Protein AF-A0A950VJQ9-F1 (afdb_monomer_lite)

Structure (mmCIF, N/CA/C/O backbone):
data_AF-A0A950VJQ9-F1
#
_entry.id   AF-A0A950VJQ9-F1
#
loop_
_atom_site.group_PDB
_atom_site.id
_atom_site.type_symbol
_atom_site.label_atom_id
_atom_site.label_alt_id
_atom_site.label_comp_id
_atom_site.label_asym_id
_atom_site.label_entity_id
_atom_site.label_seq_id
_atom_site.pdbx_PDB_ins_code
_atom_site.Cartn_x
_atom_site.Cartn_y
_atom_site.Cartn_z
_atom_site.occupancy
_atom_site.B_iso_or_equiv
_atom_site.auth_seq_id
_atom_site.auth_comp_id
_atom_site.auth_asym_id
_atom_site.auth_atom_id
_atom_site.pdbx_PDB_model_num
ATOM 1 N N . THR A 1 1 ? 15.357 -0.725 -14.512 1.00 82.94 1 THR A N 1
ATOM 2 C CA . THR A 1 1 ? 14.663 -1.995 -14.842 1.00 82.94 1 THR A CA 1
ATOM 3 C C . THR A 1 1 ? 13.269 -1.878 -14.265 1.00 82.94 1 THR A C 1
ATOM 5 O O . THR A 1 1 ? 13.164 -1.243 -13.224 1.00 82.94 1 THR A O 1
ATOM 8 N N . PRO A 1 2 ? 12.226 -2.489 -14.855 1.00 86.56 2 PRO A N 1
ATOM 9 C CA . PRO A 1 2 ? 10.836 -2.251 -14.433 1.00 86.56 2 PRO A CA 1
ATOM 10 C C . PRO A 1 2 ? 10.594 -2.469 -12.932 1.00 86.56 2 PRO A C 1
ATOM 12 O O . PRO A 1 2 ? 9.907 -1.694 -12.278 1.00 86.56 2 PRO A O 1
ATOM 15 N N . TRP A 1 3 ? 11.255 -3.479 -12.363 1.00 91.19 3 TRP A N 1
ATOM 16 C CA . TRP A 1 3 ? 11.294 -3.729 -10.924 1.00 91.19 3 TRP A CA 1
ATOM 17 C C . TRP A 1 3 ? 11.876 -2.561 -10.107 1.00 91.19 3 TRP A C 1
ATOM 19 O O . TRP A 1 3 ? 11.276 -2.129 -9.126 1.00 91.19 3 TRP A O 1
ATOM 29 N N . ALA A 1 4 ? 13.039 -2.035 -10.510 1.00 93.00 4 ALA A N 1
ATOM 30 C CA . ALA A 1 4 ? 13.704 -0.942 -9.802 1.00 93.00 4 ALA A CA 1
ATOM 31 C C . ALA A 1 4 ? 12.878 0.347 -9.865 1.00 93.00 4 ALA A C 1
ATOM 33 O O . ALA A 1 4 ? 12.817 1.077 -8.880 1.00 93.00 4 ALA A O 1
ATOM 34 N N . ASP A 1 5 ? 12.210 0.588 -10.995 1.00 94.06 5 ASP A N 1
ATOM 35 C CA . ASP 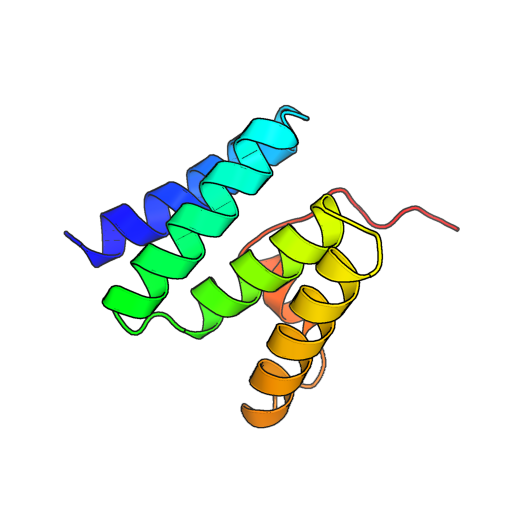A 1 5 ? 11.365 1.763 -11.201 1.00 94.06 5 ASP A CA 1
ATOM 36 C C . ASP A 1 5 ? 10.118 1.695 -10.292 1.00 94.06 5 ASP A C 1
ATOM 38 O O . ASP A 1 5 ? 9.768 2.673 -9.633 1.00 94.06 5 ASP A O 1
ATOM 42 N N . ALA A 1 6 ? 9.508 0.511 -10.150 1.00 95.94 6 ALA A N 1
ATOM 43 C CA . ALA A 1 6 ? 8.386 0.288 -9.235 1.00 95.94 6 ALA A CA 1
ATOM 44 C C . ALA A 1 6 ? 8.780 0.470 -7.755 1.00 95.94 6 ALA A C 1
ATOM 46 O O . ALA A 1 6 ? 8.063 1.107 -6.980 1.00 95.94 6 ALA A O 1
ATOM 47 N N . VAL A 1 7 ? 9.945 -0.047 -7.353 1.00 94.50 7 VAL A N 1
ATOM 48 C CA . VAL A 1 7 ? 10.471 0.148 -5.991 1.00 94.50 7 VAL A CA 1
ATOM 49 C C . VAL A 1 7 ? 10.854 1.614 -5.746 1.00 94.50 7 VAL A C 1
ATOM 51 O O . VAL A 1 7 ? 10.653 2.112 -4.638 1.00 94.50 7 VAL A O 1
ATOM 54 N N . ALA A 1 8 ? 11.348 2.334 -6.759 1.00 96.69 8 ALA A N 1
ATOM 55 C CA . ALA A 1 8 ? 11.660 3.758 -6.646 1.00 96.69 8 ALA A CA 1
ATOM 56 C C . ALA A 1 8 ? 10.416 4.586 -6.291 1.00 96.69 8 ALA A C 1
ATOM 58 O O . ALA A 1 8 ? 10.484 5.390 -5.363 1.00 96.69 8 ALA A O 1
ATOM 59 N N . LEU A 1 9 ? 9.262 4.317 -6.916 1.00 97.44 9 LEU A N 1
ATOM 60 C CA . LEU A 1 9 ? 7.989 4.964 -6.558 1.00 97.44 9 LEU A CA 1
ATOM 61 C C . LEU A 1 9 ? 7.623 4.743 -5.081 1.00 97.44 9 LEU A C 1
ATOM 63 O O . LEU A 1 9 ? 7.171 5.665 -4.399 1.00 97.44 9 LEU A O 1
ATOM 67 N N . LEU A 1 10 ? 7.863 3.536 -4.555 1.00 96.06 10 LEU A N 1
ATOM 68 C CA . LEU A 1 10 ? 7.621 3.220 -3.146 1.00 96.06 10 LEU A CA 1
ATOM 69 C C . LEU A 1 10 ? 8.554 4.007 -2.210 1.00 96.06 10 LEU A C 1
ATOM 71 O O . LEU A 1 10 ? 8.130 4.508 -1.166 1.00 96.06 10 LEU A O 1
ATOM 75 N N . VAL A 1 11 ? 9.827 4.155 -2.587 1.00 96.19 11 VAL A N 1
ATOM 76 C CA . VAL A 1 11 ? 10.797 4.976 -1.846 1.00 96.19 11 VAL A CA 1
ATOM 77 C C . VAL A 1 11 ? 10.407 6.454 -1.895 1.00 96.19 11 VAL A C 1
ATOM 79 O O . VAL A 1 11 ? 10.420 7.127 -0.863 1.00 96.19 11 VAL A O 1
ATOM 82 N N . GLU A 1 12 ? 10.000 6.965 -3.055 1.00 97.31 12 GLU A N 1
ATOM 83 C CA . GLU A 1 12 ? 9.525 8.341 -3.212 1.00 97.31 12 GLU A CA 1
ATOM 84 C C . GLU A 1 12 ? 8.277 8.616 -2.369 1.00 97.31 12 GLU A C 1
ATOM 86 O O . GLU A 1 12 ? 8.187 9.668 -1.728 1.00 97.31 12 GLU A O 1
ATOM 91 N N . ALA A 1 13 ? 7.345 7.661 -2.291 1.00 96.81 13 ALA A N 1
ATOM 92 C CA . ALA A 1 13 ? 6.192 7.746 -1.402 1.00 96.81 13 ALA A CA 1
ATOM 93 C C . ALA A 1 13 ? 6.614 7.902 0.068 1.00 96.81 13 ALA A C 1
ATOM 95 O O . ALA A 1 13 ? 6.086 8.762 0.779 1.00 96.81 13 ALA A O 1
ATOM 96 N N . ASN A 1 14 ? 7.608 7.129 0.518 1.00 94.62 14 ASN A N 1
ATOM 97 C CA . ASN A 1 14 ? 8.161 7.238 1.871 1.00 94.62 14 ASN A CA 1
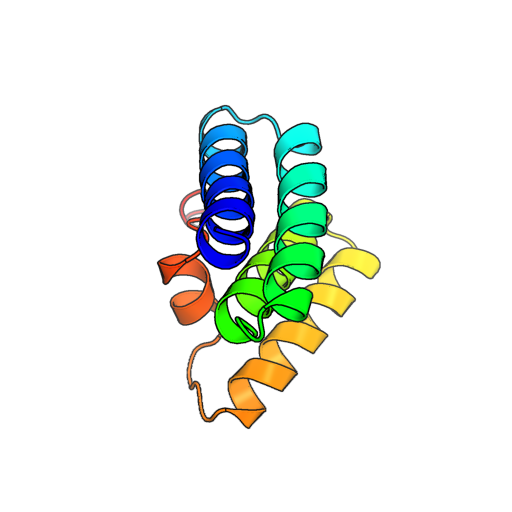ATOM 98 C C . ASN A 1 14 ? 8.835 8.600 2.117 1.00 94.62 14 ASN A C 1
ATOM 100 O O . ASN A 1 14 ? 8.682 9.190 3.188 1.00 94.62 14 ASN A O 1
ATOM 104 N N . VAL A 1 15 ? 9.529 9.152 1.119 1.00 95.38 15 VAL A N 1
ATOM 105 C CA . VAL A 1 15 ? 10.096 10.509 1.200 1.00 95.38 15 VAL A CA 1
ATOM 106 C C . VAL A 1 15 ? 8.990 11.565 1.287 1.00 95.38 15 VAL A C 1
ATOM 108 O O . VAL A 1 15 ? 9.091 12.499 2.087 1.00 95.38 15 VAL A O 1
ATOM 111 N N . ALA A 1 16 ? 7.915 11.428 0.509 1.00 95.44 16 ALA A N 1
ATOM 112 C CA . ALA A 1 16 ? 6.765 12.327 0.571 1.00 95.44 16 ALA A CA 1
ATOM 113 C C . ALA A 1 16 ? 6.077 12.277 1.947 1.00 95.44 16 ALA A C 1
ATOM 115 O O . ALA A 1 16 ? 5.769 13.332 2.509 1.00 95.44 16 ALA A O 1
ATOM 116 N N . LEU A 1 17 ? 5.923 11.080 2.526 1.00 92.56 17 LEU A N 1
ATOM 117 C CA . LEU A 1 17 ? 5.446 10.876 3.898 1.00 92.56 17 LEU A CA 1
ATOM 118 C C . LEU A 1 17 ? 6.326 11.600 4.922 1.00 92.56 17 LEU A C 1
ATOM 120 O O . LEU A 1 17 ? 5.815 12.370 5.736 1.00 92.56 17 LEU A O 1
ATOM 124 N N . ALA A 1 18 ? 7.648 11.420 4.849 1.00 92.12 18 ALA A N 1
ATOM 125 C CA . ALA A 1 18 ? 8.596 12.080 5.749 1.00 92.12 18 ALA A CA 1
ATOM 126 C C . ALA A 1 18 ? 8.527 13.616 5.651 1.00 92.12 18 ALA A C 1
ATOM 128 O O . ALA A 1 18 ? 8.694 14.323 6.645 1.00 92.12 18 ALA A O 1
ATOM 129 N N . ARG A 1 19 ? 8.216 14.141 4.461 1.00 93.75 19 ARG A N 1
ATOM 130 C CA . ARG A 1 19 ? 8.011 15.574 4.199 1.00 93.75 19 ARG A CA 1
ATOM 131 C C . ARG A 1 19 ? 6.602 16.074 4.540 1.00 93.75 19 ARG A C 1
ATOM 133 O O . ARG A 1 19 ? 6.298 17.229 4.255 1.00 93.75 19 ARG A O 1
ATOM 140 N N . ARG A 1 20 ? 5.741 15.233 5.127 1.00 92.81 20 ARG A N 1
ATOM 141 C CA . ARG A 1 20 ? 4.321 15.524 5.416 1.00 92.81 20 ARG A CA 1
ATOM 142 C C . ARG A 1 20 ? 3.510 15.935 4.180 1.00 92.81 20 ARG A C 1
ATOM 144 O O . ARG A 1 20 ? 2.472 16.583 4.294 1.00 92.81 20 ARG A O 1
ATOM 151 N N . ASN A 1 21 ? 3.957 15.536 2.992 1.00 95.56 21 ASN A N 1
ATOM 152 C CA . ASN A 1 21 ? 3.232 15.742 1.747 1.00 95.56 21 ASN A CA 1
ATOM 153 C C . ASN A 1 21 ? 2.242 14.587 1.538 1.00 95.56 21 ASN A C 1
ATOM 155 O O . ASN A 1 21 ? 2.498 13.675 0.752 1.00 95.56 21 ASN A O 1
ATOM 159 N N . HIS A 1 22 ? 1.125 14.602 2.272 1.00 93.62 22 HIS A N 1
ATOM 160 C CA . HIS A 1 22 ? 0.160 13.497 2.255 1.00 93.62 22 HIS A CA 1
ATOM 161 C C . HIS A 1 22 ? -0.471 13.271 0.875 1.00 93.62 22 HIS A C 1
ATOM 163 O O . HIS A 1 22 ? -0.586 12.126 0.452 1.00 93.62 22 HIS A O 1
ATOM 169 N N . SER A 1 23 ? -0.818 14.331 0.139 1.00 95.88 23 SER A N 1
ATOM 170 C CA . SER A 1 23 ? -1.394 14.196 -1.207 1.00 95.88 23 SER A CA 1
ATOM 171 C C . SER A 1 23 ? -0.395 13.593 -2.198 1.00 95.88 23 SER A C 1
ATOM 173 O O . SER A 1 23 ? -0.748 12.699 -2.967 1.00 95.88 23 SER A O 1
ATOM 175 N N . GLY A 1 24 ? 0.871 14.027 -2.144 1.00 97.62 24 GLY A N 1
ATOM 176 C CA . GLY A 1 24 ? 1.951 13.437 -2.933 1.00 97.62 24 GLY A CA 1
ATOM 177 C C . GLY A 1 24 ? 2.207 11.977 -2.569 1.00 97.62 24 GLY A C 1
ATOM 178 O O . GLY A 1 24 ? 2.322 11.142 -3.461 1.00 97.62 24 GLY A O 1
ATOM 179 N N . ALA A 1 25 ? 2.227 11.656 -1.274 1.00 97.06 25 ALA A N 1
ATOM 180 C CA . ALA A 1 25 ? 2.392 10.290 -0.793 1.00 97.06 25 ALA A CA 1
ATOM 181 C C . ALA A 1 25 ? 1.255 9.376 -1.267 1.00 97.06 25 ALA A C 1
ATOM 183 O O . ALA A 1 25 ? 1.526 8.306 -1.795 1.00 97.06 25 ALA A O 1
ATOM 184 N N . MET A 1 26 ? -0.006 9.801 -1.145 1.00 97.50 26 MET A N 1
ATOM 185 C CA . MET A 1 26 ? -1.158 9.015 -1.603 1.00 97.50 26 MET A CA 1
ATOM 186 C C . MET A 1 26 ? -1.087 8.702 -3.099 1.00 97.50 26 MET A C 1
ATOM 188 O O . MET A 1 26 ? -1.318 7.564 -3.503 1.00 97.50 26 MET A O 1
ATOM 192 N N . ARG A 1 27 ? -0.728 9.695 -3.922 1.00 98.44 27 ARG A N 1
ATOM 193 C CA . ARG A 1 27 ? -0.554 9.492 -5.362 1.00 98.44 27 ARG A CA 1
ATOM 194 C C . ARG A 1 27 ? 0.562 8.481 -5.654 1.00 98.44 27 ARG A C 1
ATOM 196 O O . ARG A 1 27 ? 0.324 7.521 -6.379 1.00 98.44 27 ARG A O 1
ATOM 203 N N . LEU A 1 28 ? 1.735 8.661 -5.044 1.00 98.44 28 LEU A N 1
ATOM 204 C CA . LEU A 1 28 ? 2.890 7.780 -5.247 1.00 98.44 28 LEU A CA 1
ATOM 205 C C . LEU A 1 28 ? 2.638 6.352 -4.743 1.00 98.44 28 LEU A C 1
ATOM 207 O O . LEU A 1 28 ? 3.059 5.405 -5.390 1.00 98.44 28 LEU A O 1
ATOM 211 N N . LEU A 1 29 ? 1.919 6.169 -3.630 1.00 98.31 29 LEU A N 1
ATOM 212 C CA . LEU A 1 29 ? 1.558 4.838 -3.122 1.00 98.31 29 LEU A CA 1
ATOM 213 C C . LEU A 1 29 ? 0.629 4.093 -4.076 1.00 98.31 29 LEU A C 1
ATOM 215 O O . LEU A 1 29 ? 0.788 2.888 -4.261 1.00 98.31 29 LEU A O 1
ATOM 219 N N . LYS A 1 30 ? -0.328 4.804 -4.680 1.00 98.44 30 LYS A N 1
ATOM 220 C CA . LYS A 1 30 ? -1.213 4.228 -5.691 1.00 98.44 30 LYS A CA 1
ATOM 221 C C . LYS A 1 30 ? -0.418 3.800 -6.929 1.00 98.44 30 LYS A C 1
ATOM 223 O O . LYS A 1 30 ? -0.517 2.647 -7.334 1.00 98.44 30 LYS A O 1
ATOM 228 N N . GLU A 1 31 ? 0.400 4.701 -7.473 1.00 98.38 31 GLU A N 1
ATOM 229 C CA . GLU A 1 31 ? 1.259 4.425 -8.636 1.00 98.38 31 GLU A CA 1
ATOM 230 C C . GLU A 1 31 ? 2.231 3.265 -8.356 1.00 98.38 31 GLU A C 1
ATOM 232 O O . GLU A 1 31 ? 2.374 2.359 -9.175 1.00 98.38 31 GLU A O 1
ATOM 237 N N . ALA A 1 32 ? 2.847 3.238 -7.168 1.00 98.31 32 ALA A N 1
ATOM 238 C CA . ALA A 1 32 ? 3.724 2.152 -6.747 1.00 98.31 32 ALA A CA 1
ATOM 239 C C . ALA A 1 32 ? 2.976 0.815 -6.684 1.00 98.31 32 ALA A C 1
ATOM 241 O O . ALA A 1 32 ? 3.475 -0.177 -7.201 1.00 98.31 32 ALA A O 1
ATOM 242 N N . ALA A 1 33 ? 1.780 0.767 -6.086 1.00 98.38 33 ALA A N 1
ATOM 243 C CA . ALA A 1 33 ? 1.006 -0.469 -5.975 1.00 98.38 33 ALA A CA 1
ATOM 244 C C . ALA A 1 33 ? 0.635 -1.065 -7.343 1.00 98.38 33 ALA A C 1
ATOM 246 O O . ALA A 1 33 ? 0.680 -2.285 -7.506 1.00 98.38 33 ALA A O 1
ATOM 247 N N . GLU A 1 34 ? 0.292 -0.216 -8.315 1.00 98.38 34 GLU A N 1
ATOM 248 C CA . GLU A 1 34 ? -0.004 -0.620 -9.696 1.00 98.38 34 GLU A CA 1
ATOM 249 C C . GLU A 1 34 ? 1.263 -1.110 -10.419 1.00 98.38 34 GLU A C 1
ATOM 251 O O . GLU A 1 34 ? 1.255 -2.172 -11.043 1.00 98.38 34 GLU A O 1
ATOM 256 N N . ALA A 1 35 ? 2.379 -0.384 -10.288 1.00 98.00 35 ALA A N 1
ATOM 257 C CA . ALA A 1 35 ? 3.650 -0.763 -10.904 1.00 98.00 35 ALA A CA 1
ATOM 258 C C . ALA A 1 35 ? 4.223 -2.064 -10.319 1.00 98.00 35 ALA A C 1
ATOM 260 O O . ALA A 1 35 ? 4.746 -2.891 -11.060 1.00 98.00 35 ALA A O 1
ATOM 261 N N . LEU A 1 36 ? 4.106 -2.262 -9.002 1.00 98.25 36 LEU A N 1
ATOM 262 C CA . LEU A 1 36 ? 4.582 -3.452 -8.293 1.00 98.25 36 LEU A CA 1
ATOM 263 C C . LEU A 1 36 ? 3.763 -4.699 -8.647 1.00 98.25 36 LEU A C 1
ATOM 265 O O . LEU A 1 36 ? 4.344 -5.773 -8.786 1.00 98.25 36 LEU A O 1
ATOM 269 N N . ASP A 1 37 ? 2.448 -4.569 -8.842 1.00 98.00 37 ASP A N 1
ATOM 270 C CA . ASP A 1 37 ? 1.620 -5.664 -9.363 1.00 98.00 37 ASP A CA 1
ATOM 271 C C . ASP A 1 37 ? 2.077 -6.088 -10.766 1.00 98.00 37 ASP A C 1
ATOM 273 O O . ASP A 1 37 ? 2.177 -7.281 -11.042 1.00 98.00 37 ASP A O 1
ATOM 277 N N . ALA A 1 38 ? 2.415 -5.129 -11.635 1.00 97.88 38 ALA A N 1
ATOM 278 C CA . ALA A 1 38 ? 2.856 -5.405 -13.005 1.00 97.88 38 ALA A CA 1
ATOM 279 C C . ALA A 1 38 ? 4.202 -6.152 -13.092 1.00 97.88 38 ALA A C 1
ATOM 281 O O . ALA A 1 38 ? 4.555 -6.662 -14.156 1.00 97.88 38 ALA A O 1
ATOM 282 N N . VAL A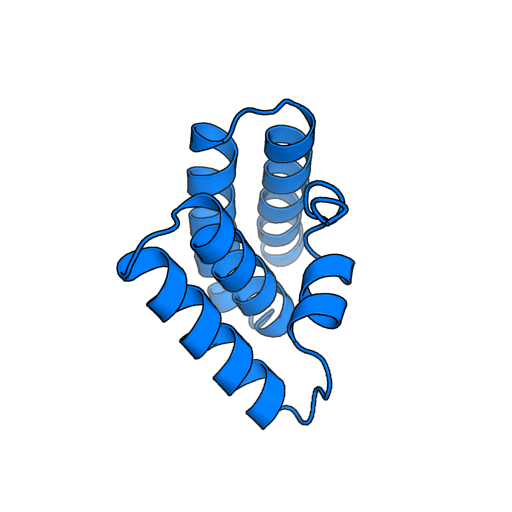 1 39 ? 4.956 -6.208 -11.990 1.00 97.56 39 VAL A N 1
ATOM 283 C CA . VAL A 1 39 ? 6.238 -6.921 -11.879 1.00 97.56 39 VAL A CA 1
ATOM 284 C C . VAL A 1 39 ? 6.215 -8.020 -10.806 1.00 97.56 39 VAL A C 1
ATOM 286 O O . VAL A 1 39 ? 7.263 -8.378 -10.269 1.00 97.56 39 VAL A O 1
ATOM 289 N N . ASP A 1 40 ? 5.027 -8.530 -10.462 1.00 96.12 40 ASP A N 1
ATOM 290 C CA . ASP A 1 40 ? 4.804 -9.629 -9.509 1.00 96.12 40 ASP A CA 1
ATOM 291 C C . ASP A 1 40 ? 5.371 -9.392 -8.088 1.00 96.12 40 ASP A C 1
ATOM 293 O O . ASP A 1 40 ? 5.623 -10.321 -7.316 1.00 96.12 40 ASP A O 1
ATOM 297 N N . MET A 1 41 ? 5.517 -8.131 -7.674 1.00 95.75 41 MET A N 1
ATOM 298 C CA . MET A 1 41 ? 6.001 -7.732 -6.346 1.00 95.75 41 MET A CA 1
ATOM 299 C C . MET A 1 41 ? 4.874 -7.537 -5.326 1.00 95.75 41 MET A C 1
ATOM 301 O O . MET A 1 41 ? 4.782 -6.530 -4.618 1.00 95.75 41 MET A O 1
ATOM 305 N N . ARG A 1 42 ? 4.000 -8.531 -5.219 1.00 96.44 42 ARG A N 1
ATOM 306 C CA . ARG A 1 42 ? 2.687 -8.378 -4.582 1.00 96.44 42 ARG A CA 1
ATOM 307 C C . ARG A 1 42 ? 2.719 -7.988 -3.096 1.00 96.44 42 ARG A C 1
ATOM 309 O O . ARG A 1 42 ? 1.898 -7.188 -2.667 1.00 96.44 42 ARG A O 1
ATOM 316 N N . ILE A 1 43 ? 3.696 -8.459 -2.314 1.00 96.81 43 ILE A N 1
ATOM 317 C CA . ILE A 1 43 ? 3.836 -8.047 -0.899 1.00 96.81 43 ILE A CA 1
ATOM 318 C C . ILE A 1 43 ? 4.129 -6.545 -0.749 1.00 96.81 43 ILE A C 1
ATOM 320 O O . ILE A 1 43 ? 3.606 -5.903 0.160 1.00 96.81 43 ILE A O 1
ATOM 324 N N . PHE A 1 44 ? 4.917 -5.969 -1.661 1.00 97.44 44 PHE A N 1
ATOM 325 C CA . PHE A 1 44 ? 5.203 -4.535 -1.671 1.00 97.44 44 PHE A CA 1
ATOM 326 C C . PHE A 1 44 ? 3.964 -3.747 -2.100 1.00 97.44 44 PHE A C 1
ATOM 328 O O . PHE A 1 44 ? 3.660 -2.713 -1.505 1.00 97.44 44 PHE A O 1
ATOM 335 N N . ALA A 1 45 ? 3.225 -4.257 -3.090 1.00 98.25 45 ALA A N 1
ATOM 336 C CA . ALA A 1 45 ? 1.989 -3.641 -3.555 1.00 98.25 45 ALA A CA 1
ATOM 337 C C . ALA A 1 45 ? 0.927 -3.590 -2.445 1.00 98.25 45 ALA A C 1
ATOM 339 O O . ALA A 1 45 ? 0.348 -2.534 -2.193 1.00 98.25 45 ALA A O 1
ATOM 340 N N . GLU A 1 46 ? 0.726 -4.686 -1.709 1.00 98.38 46 GLU A N 1
ATOM 341 C CA . GLU A 1 46 ? -0.217 -4.713 -0.585 1.00 98.38 46 GLU A CA 1
ATOM 342 C C . GLU A 1 46 ? 0.236 -3.833 0.586 1.00 98.38 46 GLU A C 1
ATOM 344 O O . GLU A 1 46 ? -0.587 -3.162 1.209 1.00 98.38 46 GLU A O 1
ATOM 349 N N . ALA A 1 47 ? 1.542 -3.742 0.859 1.00 97.75 47 ALA A N 1
ATOM 350 C CA . ALA A 1 47 ? 2.058 -2.792 1.845 1.00 97.75 47 ALA A CA 1
ATOM 351 C C . ALA A 1 47 ? 1.775 -1.329 1.443 1.00 97.75 47 ALA A C 1
ATOM 353 O O . ALA A 1 47 ? 1.378 -0.521 2.288 1.00 97.75 47 ALA A O 1
ATOM 354 N N . ALA A 1 48 ? 1.916 -0.998 0.153 1.00 98.06 48 ALA A N 1
ATOM 355 C CA . ALA A 1 48 ? 1.589 0.320 -0.385 1.00 98.06 48 ALA A CA 1
ATOM 356 C C . ALA A 1 48 ? 0.085 0.629 -0.287 1.00 98.06 48 ALA A C 1
ATOM 358 O O . ALA A 1 48 ? -0.284 1.705 0.190 1.00 98.06 48 ALA A O 1
ATOM 359 N N . ARG A 1 49 ? -0.786 -0.324 -0.656 1.00 98.38 49 ARG A N 1
ATOM 360 C CA . ARG A 1 49 ? -2.256 -0.207 -0.542 1.00 98.38 49 ARG A CA 1
ATOM 361 C C . ARG A 1 49 ? -2.707 -0.001 0.893 1.00 98.38 49 ARG A C 1
ATOM 363 O O . ARG A 1 49 ? -3.520 0.881 1.160 1.00 98.38 49 ARG A O 1
ATOM 370 N N . ARG A 1 50 ? -2.142 -0.771 1.824 1.00 97.81 50 ARG A N 1
ATOM 371 C CA . ARG A 1 50 ? -2.457 -0.648 3.246 1.00 97.81 50 ARG A CA 1
ATOM 372 C C . ARG A 1 50 ? -2.142 0.756 3.762 1.00 97.81 50 ARG A C 1
ATOM 374 O O . ARG A 1 50 ? -2.995 1.387 4.379 1.00 97.81 50 ARG A O 1
ATOM 381 N N . ARG A 1 51 ? -0.953 1.289 3.446 1.00 96.12 51 ARG A N 1
ATOM 382 C CA . ARG A 1 51 ? -0.587 2.668 3.811 1.00 96.12 51 ARG A CA 1
ATOM 383 C C . ARG A 1 51 ? -1.456 3.710 3.110 1.00 96.12 51 ARG A C 1
ATOM 385 O O . ARG A 1 51 ? -1.804 4.721 3.715 1.00 96.12 51 ARG A O 1
ATOM 392 N N . LEU A 1 52 ? -1.793 3.499 1.841 1.00 97.44 52 LEU A N 1
ATOM 393 C CA . LEU A 1 52 ? -2.704 4.388 1.127 1.00 97.44 52 LEU A CA 1
ATOM 394 C C . LEU A 1 52 ? -4.046 4.480 1.864 1.00 97.44 52 LEU A C 1
ATOM 396 O O . LEU A 1 52 ? -4.537 5.586 2.080 1.00 97.44 52 LEU A O 1
ATOM 400 N N . GLY A 1 53 ? -4.576 3.345 2.326 1.00 97.38 53 GLY A N 1
ATOM 401 C CA . GLY A 1 53 ? -5.783 3.304 3.142 1.00 97.38 53 GLY A CA 1
ATOM 402 C C . GLY A 1 53 ? -5.654 4.090 4.451 1.00 97.38 53 GLY A C 1
ATOM 403 O O . GLY A 1 53 ? -6.522 4.904 4.761 1.00 97.38 53 GLY A O 1
ATOM 404 N N . GLU A 1 54 ? -4.533 3.943 5.165 1.00 95.44 54 GLU A N 1
ATOM 405 C CA . GLU A 1 54 ? -4.255 4.698 6.400 1.00 95.44 54 GLU A CA 1
ATOM 406 C C . GLU A 1 54 ? -4.208 6.219 6.176 1.00 95.44 54 GLU A C 1
ATOM 408 O O . GLU A 1 54 ? -4.672 6.982 7.023 1.00 95.44 54 GLU A O 1
ATOM 413 N N . LEU A 1 55 ? -3.656 6.674 5.045 1.00 94.75 55 LEU A N 1
ATOM 414 C CA . LEU A 1 55 ? -3.603 8.100 4.699 1.00 94.75 55 LEU A CA 1
ATOM 415 C C . LEU A 1 55 ? -4.948 8.652 4.231 1.00 94.75 55 LEU A C 1
ATOM 417 O O . LEU A 1 55 ? -5.267 9.801 4.531 1.00 94.75 55 LEU A O 1
ATOM 421 N N . MET A 1 56 ? -5.708 7.858 3.476 1.00 95.56 56 MET A N 1
ATOM 422 C CA . MET A 1 56 ? -7.036 8.239 3.000 1.00 95.56 56 MET A CA 1
ATOM 423 C C . MET A 1 56 ? -8.013 8.401 4.163 1.00 95.56 56 MET A C 1
ATOM 425 O O . MET A 1 56 ? -8.782 9.363 4.188 1.00 95.56 56 MET A O 1
ATOM 429 N N . GLY A 1 57 ? -7.975 7.466 5.116 1.00 92.88 57 GLY A N 1
ATOM 430 C CA . GLY A 1 57 ? -8.977 7.357 6.168 1.00 92.88 57 GLY A CA 1
ATOM 431 C C . GLY A 1 57 ? -10.393 7.139 5.620 1.00 92.88 57 GLY A C 1
ATOM 432 O O . GLY A 1 57 ? -10.620 6.969 4.417 1.00 92.88 57 GLY A O 1
ATOM 433 N N . GLY A 1 58 ? -11.365 7.144 6.531 1.00 96.38 58 GLY A N 1
ATOM 434 C CA . GLY A 1 58 ? -12.767 6.893 6.203 1.00 96.38 58 GLY A CA 1
ATOM 435 C C . GLY A 1 58 ? -13.008 5.504 5.600 1.00 96.38 58 GLY A C 1
ATOM 436 O O . GLY A 1 58 ? -12.108 4.676 5.485 1.00 96.38 58 GLY A O 1
ATOM 437 N N . SER A 1 59 ? -14.240 5.265 5.153 1.00 97.31 59 SER A N 1
ATOM 438 C CA . SER A 1 59 ? -14.667 3.941 4.679 1.00 97.31 59 SER A CA 1
ATOM 439 C C . SER A 1 59 ? -13.868 3.423 3.478 1.00 97.31 59 SER A C 1
ATOM 441 O O . SER A 1 59 ? -13.616 2.225 3.374 1.00 97.31 59 SER A O 1
ATOM 443 N N . ALA A 1 60 ? -13.447 4.314 2.575 1.00 95.12 60 ALA A N 1
ATOM 444 C CA . ALA A 1 60 ? -12.614 3.945 1.432 1.00 95.12 60 ALA A CA 1
ATOM 445 C C . ALA A 1 60 ? -11.204 3.512 1.867 1.00 95.12 60 ALA A C 1
ATOM 447 O O . ALA A 1 60 ? -10.661 2.555 1.315 1.00 95.12 60 ALA A O 1
ATOM 448 N N . GLY A 1 61 ? -10.624 4.191 2.862 1.00 97.56 61 GLY A N 1
ATOM 449 C CA . GLY A 1 61 ? -9.341 3.805 3.436 1.00 97.56 61 GLY A CA 1
ATOM 450 C C . GLY A 1 61 ? -9.421 2.485 4.203 1.00 97.56 61 GLY A C 1
ATOM 451 O O . GLY A 1 61 ? -8.584 1.606 3.996 1.00 97.56 61 GLY A O 1
ATOM 452 N N . ASP A 1 62 ? -10.474 2.302 5.001 1.00 97.75 62 ASP A N 1
ATOM 453 C CA . ASP A 1 62 ? -10.716 1.074 5.767 1.00 97.75 62 ASP A CA 1
ATOM 454 C C . ASP A 1 62 ? -10.852 -0.151 4.852 1.00 97.75 62 ASP A C 1
ATOM 456 O O . ASP A 1 62 ? -10.303 -1.215 5.141 1.00 97.75 62 ASP A O 1
ATOM 460 N N . ALA A 1 63 ? -11.522 0.003 3.705 1.00 98.19 63 ALA A N 1
ATOM 461 C CA . ALA A 1 63 ? -11.651 -1.060 2.712 1.00 98.19 63 ALA A CA 1
ATOM 462 C C . ALA A 1 63 ? -10.295 -1.476 2.110 1.00 98.19 63 ALA A C 1
ATOM 464 O O . ALA A 1 63 ? -10.046 -2.669 1.925 1.00 98.19 63 ALA A O 1
ATOM 465 N N . LEU A 1 64 ? -9.402 -0.514 1.840 1.00 98.00 64 LEU A N 1
ATOM 466 C CA . LEU A 1 64 ? -8.048 -0.801 1.351 1.00 98.00 64 LEU A CA 1
ATOM 467 C C . LEU A 1 64 ? -7.209 -1.535 2.399 1.00 98.00 64 LEU A C 1
ATOM 469 O O . LEU A 1 64 ? -6.523 -2.501 2.063 1.00 98.00 64 LEU A O 1
ATOM 473 N N . ILE A 1 65 ? -7.283 -1.105 3.663 1.00 98.25 65 ILE A N 1
ATOM 474 C CA . ILE A 1 65 ? -6.581 -1.764 4.771 1.00 98.25 65 ILE A CA 1
ATOM 475 C C . ILE A 1 65 ? -7.081 -3.203 4.919 1.00 98.25 65 ILE A C 1
ATOM 477 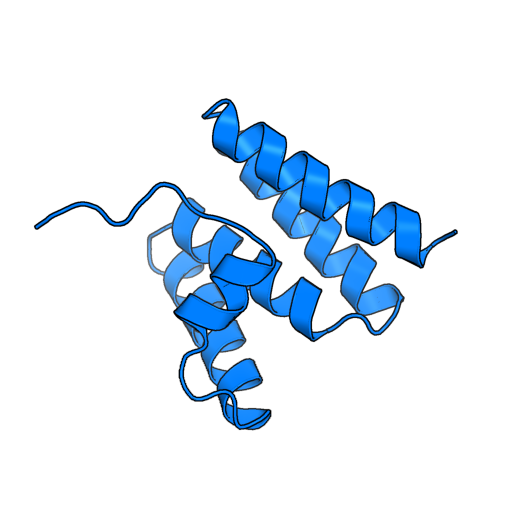O O . ILE A 1 65 ? -6.274 -4.127 4.938 1.00 98.25 65 ILE A O 1
ATOM 481 N N . ALA A 1 66 ? -8.401 -3.408 4.955 1.00 98.38 66 ALA A N 1
ATOM 482 C CA . ALA A 1 66 ? -8.993 -4.731 5.122 1.00 98.38 66 ALA A CA 1
ATOM 483 C C . ALA A 1 66 ? -8.624 -5.695 3.981 1.00 98.38 66 ALA A C 1
ATOM 485 O O . ALA A 1 66 ? -8.330 -6.864 4.235 1.00 98.38 66 ALA A O 1
ATOM 486 N N . ALA A 1 67 ? -8.605 -5.216 2.733 1.00 98.44 67 ALA A N 1
ATOM 487 C CA . ALA A 1 67 ? -8.207 -6.024 1.583 1.00 98.44 67 ALA A CA 1
ATOM 488 C C . ALA A 1 67 ? -6.730 -6.446 1.660 1.00 98.44 67 ALA A C 1
ATOM 490 O O . ALA A 1 67 ? -6.421 -7.631 1.500 1.00 98.44 67 ALA A O 1
ATOM 491 N N . ALA A 1 68 ? -5.833 -5.505 1.972 1.00 98.31 68 ALA A N 1
ATOM 492 C CA . ALA A 1 68 ? -4.408 -5.788 2.113 1.00 98.31 68 ALA A CA 1
ATOM 493 C C . ALA A 1 68 ? -4.121 -6.734 3.291 1.00 98.31 68 ALA A C 1
ATOM 495 O O . ALA A 1 68 ? -3.361 -7.696 3.152 1.00 98.31 68 ALA A O 1
ATOM 496 N N . ASP A 1 69 ? -4.775 -6.513 4.434 1.00 98.25 69 ASP A N 1
ATOM 497 C CA . ASP A 1 69 ? -4.641 -7.360 5.620 1.00 98.25 69 ASP A CA 1
ATOM 498 C C . ASP A 1 69 ? -5.155 -8.778 5.354 1.00 98.25 69 ASP A C 1
ATOM 500 O O . ASP A 1 69 ? -4.496 -9.753 5.722 1.00 98.25 69 ASP A O 1
ATOM 504 N N . SER A 1 70 ? -6.287 -8.911 4.654 1.00 98.44 70 SER A N 1
ATOM 505 C CA . SER A 1 70 ? -6.828 -10.207 4.235 1.00 98.44 70 SER A CA 1
ATOM 506 C C . SER A 1 70 ? -5.865 -10.948 3.309 1.00 98.44 70 SER A C 1
ATOM 508 O O . SER A 1 70 ? -5.610 -12.139 3.508 1.00 98.44 70 SER A O 1
ATOM 510 N N . TRP A 1 71 ? -5.265 -10.247 2.342 1.00 98.44 71 TRP A N 1
ATOM 511 C CA . TRP A 1 71 ? -4.277 -10.853 1.459 1.00 98.44 71 TRP A CA 1
ATOM 512 C C . TRP A 1 71 ? -3.043 -11.341 2.226 1.00 98.44 71 TRP A C 1
ATOM 514 O O . TRP A 1 71 ? -2.636 -12.493 2.062 1.00 98.44 71 TRP A O 1
ATOM 524 N N . MET A 1 72 ? -2.473 -10.502 3.098 1.00 98.25 72 MET A N 1
ATOM 525 C CA . MET A 1 72 ? -1.300 -10.853 3.906 1.00 98.25 72 MET A CA 1
ATOM 526 C C . MET A 1 72 ? -1.593 -12.017 4.858 1.00 98.25 72 MET A C 1
ATOM 528 O O . MET A 1 72 ? -0.773 -12.929 4.985 1.00 98.25 72 MET A O 1
ATOM 532 N N . ALA A 1 73 ? -2.776 -12.041 5.475 1.00 97.62 73 ALA A N 1
ATOM 533 C CA . ALA A 1 73 ? -3.226 -13.169 6.284 1.00 97.62 73 ALA A CA 1
ATOM 534 C C . ALA A 1 73 ? -3.320 -14.461 5.453 1.00 97.62 73 ALA A C 1
ATOM 536 O O . ALA A 1 73 ? -2.893 -15.520 5.915 1.00 97.62 73 ALA A O 1
ATOM 537 N N . GLY 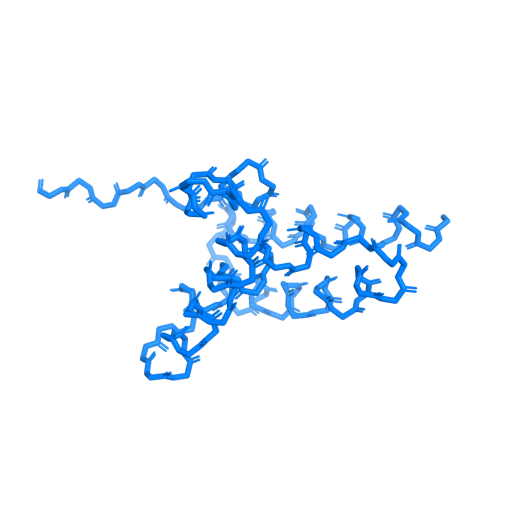A 1 74 ? -3.782 -14.372 4.201 1.00 97.94 74 GLY A N 1
ATOM 538 C CA . GLY A 1 74 ? -3.754 -15.478 3.238 1.00 97.94 74 GLY A CA 1
ATOM 539 C C . GLY A 1 74 ? -2.342 -15.976 2.898 1.00 97.94 74 GLY A C 1
ATOM 540 O O . GLY A 1 74 ? -2.178 -17.139 2.544 1.00 97.94 74 GLY A O 1
ATOM 541 N N . GLN A 1 75 ? -1.315 -15.134 3.065 1.00 97.38 75 GLN A N 1
ATOM 542 C CA . GLN A 1 75 ? 0.105 -15.510 2.980 1.00 97.38 75 GLN A CA 1
ATOM 543 C C . GLN A 1 75 ? 0.693 -15.978 4.328 1.00 97.38 75 GLN A C 1
ATOM 545 O O . GLN A 1 75 ? 1.910 -16.078 4.470 1.00 97.38 75 GLN A O 1
ATOM 550 N N . LEU A 1 76 ? -0.149 -16.254 5.333 1.00 97.31 76 LEU A N 1
ATOM 551 C CA . LEU A 1 76 ? 0.232 -16.664 6.695 1.00 97.31 76 LEU A CA 1
ATOM 552 C C . LEU A 1 76 ? 1.012 -15.601 7.491 1.00 97.31 76 LEU A C 1
ATOM 554 O O . LEU A 1 76 ? 1.643 -15.904 8.511 1.00 97.31 76 LEU A O 1
ATOM 558 N N . ILE A 1 77 ? 0.947 -14.336 7.072 1.00 97.44 77 ILE A N 1
ATOM 559 C CA . ILE A 1 77 ? 1.565 -13.220 7.788 1.00 97.44 77 ILE A CA 1
ATOM 560 C C . ILE A 1 77 ? 0.708 -12.894 9.010 1.00 97.44 77 ILE A C 1
ATOM 562 O O . ILE A 1 77 ? -0.416 -12.414 8.902 1.00 97.44 77 ILE A O 1
ATOM 566 N N . ARG A 1 78 ? 1.262 -13.137 10.202 1.00 95.69 78 ARG A N 1
ATOM 567 C CA . ARG A 1 78 ? 0.540 -12.980 11.479 1.00 95.69 78 ARG A CA 1
ATOM 568 C C . ARG A 1 78 ? 0.228 -11.535 11.851 1.00 95.69 78 ARG A C 1
ATOM 570 O O . ARG A 1 78 ? -0.715 -11.290 12.591 1.00 95.69 78 ARG A O 1
ATOM 577 N N . ASN A 1 79 ? 1.059 -10.594 11.412 1.00 95.25 79 ASN A N 1
ATOM 578 C CA . ASN A 1 79 ? 0.885 -9.178 11.711 1.00 95.25 79 ASN A CA 1
ATOM 579 C C . ASN A 1 79 ? 1.078 -8.356 10.425 1.00 95.25 79 ASN A C 1
ATOM 581 O O . ASN A 1 79 ? 2.198 -7.909 10.156 1.00 95.25 79 ASN A O 1
ATOM 585 N N . PRO A 1 80 ? 0.009 -8.202 9.620 1.00 94.50 80 PRO A N 1
ATOM 586 C CA . PRO A 1 80 ? 0.029 -7.427 8.380 1.00 94.50 80 PRO A CA 1
ATOM 587 C C . PRO A 1 80 ? 0.505 -5.986 8.570 1.00 94.50 80 PRO A C 1
ATOM 589 O O . PRO A 1 80 ? 1.312 -5.490 7.790 1.00 94.50 80 PRO A O 1
ATOM 592 N N . GLU A 1 81 ? 0.098 -5.335 9.659 1.00 93.12 81 GLU A N 1
ATOM 593 C CA . GLU A 1 81 ? 0.508 -3.966 9.973 1.00 93.12 81 GLU A CA 1
ATOM 594 C C . GLU A 1 81 ? 2.026 -3.843 10.161 1.00 93.12 81 GLU A C 1
ATOM 596 O O . GLU A 1 81 ? 2.682 -3.038 9.497 1.00 93.12 81 GLU A O 1
ATOM 601 N N . ARG A 1 82 ? 2.618 -4.668 11.036 1.00 92.94 82 ARG A N 1
ATOM 602 C CA . ARG A 1 82 ? 4.073 -4.670 11.254 1.00 92.94 82 ARG A CA 1
ATOM 603 C C . ARG A 1 82 ? 4.830 -5.075 10.001 1.00 92.94 82 ARG A C 1
ATOM 605 O O . ARG A 1 82 ? 5.907 -4.533 9.773 1.00 92.94 82 ARG A O 1
ATOM 612 N N . MET A 1 83 ? 4.283 -5.994 9.208 1.00 94.62 83 MET A N 1
ATOM 613 C CA . MET A 1 83 ? 4.883 -6.381 7.937 1.00 94.62 83 MET A CA 1
ATOM 614 C C . MET A 1 83 ? 4.899 -5.208 6.952 1.00 94.62 83 MET A C 1
ATOM 616 O O . MET A 1 83 ? 5.953 -4.857 6.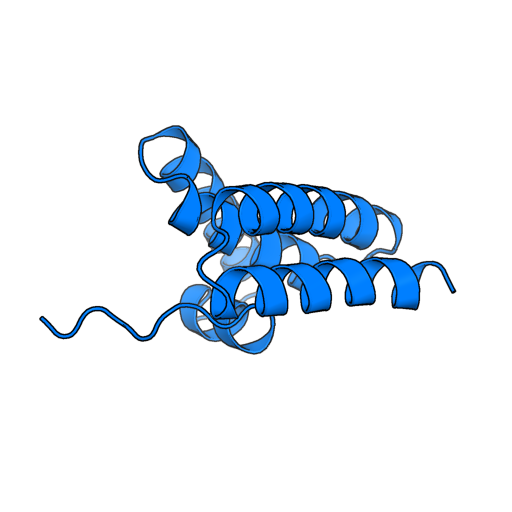434 1.00 94.62 83 MET A O 1
ATOM 620 N N . ALA A 1 84 ? 3.762 -4.540 6.747 1.00 94.25 84 ALA A N 1
ATOM 621 C CA . ALA A 1 84 ? 3.665 -3.386 5.858 1.00 94.25 84 ALA A CA 1
ATOM 622 C C . ALA A 1 84 ? 4.623 -2.260 6.273 1.00 94.25 84 ALA A C 1
ATOM 624 O O . ALA A 1 84 ? 5.269 -1.654 5.417 1.00 94.25 84 ALA A O 1
ATOM 625 N N . ARG A 1 85 ? 4.789 -2.029 7.585 1.00 91.94 85 ARG A N 1
ATOM 626 C CA . ARG A 1 85 ? 5.735 -1.038 8.126 1.00 91.94 85 ARG A CA 1
ATOM 627 C C . ARG A 1 85 ? 7.198 -1.301 7.751 1.00 91.94 85 ARG A C 1
ATOM 629 O O . ARG A 1 85 ? 7.966 -0.344 7.728 1.00 91.94 85 ARG A O 1
ATOM 636 N N . MET A 1 86 ? 7.590 -2.541 7.439 1.00 91.81 86 MET A N 1
ATOM 637 C CA . MET A 1 86 ? 8.953 -2.844 6.973 1.00 91.81 86 MET A CA 1
ATOM 638 C C . MET A 1 86 ? 9.236 -2.272 5.579 1.00 91.81 86 MET A C 1
ATOM 640 O O . MET A 1 86 ? 10.376 -1.926 5.283 1.00 91.81 86 MET A O 1
ATOM 644 N N . TYR A 1 87 ? 8.207 -2.154 4.738 1.00 91.69 87 TYR A N 1
ATOM 645 C CA . TYR A 1 87 ? 8.331 -1.696 3.351 1.00 91.69 87 TYR A CA 1
ATOM 646 C C . TYR A 1 87 ? 7.904 -0.237 3.178 1.00 91.69 87 TYR A C 1
ATOM 648 O O . TYR A 1 87 ? 8.485 0.509 2.390 1.00 91.69 87 TYR A O 1
ATOM 656 N N . VAL A 1 88 ? 6.893 0.180 3.939 1.00 91.75 88 VAL A N 1
ATOM 657 C CA . VAL A 1 88 ? 6.314 1.520 3.886 1.00 91.75 88 VAL A CA 1
ATOM 658 C C . VAL A 1 88 ? 6.204 2.044 5.321 1.00 91.75 88 VAL A C 1
ATOM 660 O O . VAL A 1 88 ? 5.180 1.847 5.981 1.00 91.75 88 VAL A O 1
ATOM 663 N N . PRO A 1 89 ? 7.257 2.669 5.877 1.00 86.50 89 PRO A N 1
ATOM 664 C CA . PRO A 1 89 ? 7.253 3.179 7.247 1.00 86.50 89 PRO A CA 1
ATOM 665 C C . PRO A 1 89 ? 6.235 4.301 7.420 1.00 86.50 89 PRO A C 1
ATOM 667 O O . PRO A 1 89 ? 6.128 5.184 6.570 1.00 86.50 89 PRO A O 1
ATOM 670 N N . GLY A 1 90 ? 5.418 4.233 8.469 1.00 70.19 90 GLY A N 1
ATOM 671 C CA . GLY A 1 90 ? 4.402 5.246 8.777 1.00 70.19 90 GLY A CA 1
ATOM 672 C C . GLY A 1 90 ? 4.928 6.318 9.709 1.00 70.19 90 GLY A C 1
ATOM 673 O O . GLY A 1 90 ? 6.006 6.141 10.282 1.00 70.19 90 GLY A O 1
ATOM 674 N N . PRO A 1 91 ? 4.177 7.419 9.906 1.00 59.81 91 PRO A N 1
ATOM 675 C CA . PRO A 1 91 ? 4.392 8.215 11.103 1.00 59.81 91 PRO A CA 1
ATOM 676 C C . PRO A 1 91 ? 4.326 7.278 12.325 1.00 59.81 91 PRO A C 1
ATOM 678 O O . PRO A 1 91 ? 3.542 6.325 12.301 1.00 59.81 91 PRO A O 1
ATOM 681 N N . PRO A 1 92 ? 5.169 7.495 13.352 1.00 51.78 92 PRO A N 1
ATOM 682 C CA . PRO A 1 92 ? 5.163 6.654 14.542 1.00 51.78 92 PRO A CA 1
ATOM 683 C C . PRO A 1 92 ? 3.751 6.584 15.123 1.00 51.78 92 PRO A C 1
ATOM 685 O O . PRO A 1 92 ? 2.997 7.559 15.016 1.00 51.78 92 PRO A O 1
ATOM 688 N N . ASP A 1 93 ? 3.412 5.430 15.705 1.00 53.66 93 ASP A N 1
ATOM 689 C CA . ASP A 1 93 ? 2.117 5.187 16.338 1.00 53.66 93 ASP A CA 1
ATOM 690 C C . ASP A 1 93 ? 1.740 6.413 17.180 1.00 53.66 93 ASP A C 1
ATOM 692 O O . ASP A 1 93 ? 2.570 6.932 17.937 1.00 53.66 93 ASP A O 1
ATOM 696 N N . ARG A 1 94 ? 0.508 6.922 17.023 1.00 46.12 94 ARG A N 1
ATOM 697 C CA . ARG A 1 94 ? -0.005 7.928 17.957 1.00 46.12 94 ARG A CA 1
ATOM 698 C C . ARG A 1 94 ? 0.051 7.272 19.331 1.00 46.12 94 ARG A C 1
ATOM 700 O O . ARG A 1 94 ? -0.726 6.357 19.587 1.00 46.12 94 ARG A O 1
ATOM 707 N N . ALA A 1 95 ? 1.007 7.693 20.159 1.00 34.06 95 ALA A N 1
ATOM 708 C CA . ALA A 1 95 ? 1.025 7.335 21.564 1.00 34.06 95 ALA A CA 1
ATOM 709 C C . ALA A 1 95 ? -0.370 7.653 22.115 1.00 34.06 95 ALA A C 1
ATOM 711 O O . ALA A 1 95 ? -0.856 8.774 21.930 1.00 34.06 95 ALA A O 1
ATOM 712 N N . GLY A 1 96 ? -1.029 6.625 22.651 1.00 35.31 96 GLY A N 1
ATOM 713 C CA . GLY A 1 96 ? -2.274 6.780 23.397 1.00 35.31 96 GLY A CA 1
ATOM 714 C C . GLY A 1 96 ? -2.080 7.652 24.625 1.00 35.31 96 GLY A C 1
ATOM 715 O O . GLY A 1 96 ? -0.931 7.724 25.122 1.00 35.31 96 GLY A O 1
#

Sequence (96 aa):
TPWADAVALLVEANVALARRNHSGAMRLLKEAAEALDAVDMRIFAEAARRRLGELMGGSAGDALIAAADSWMAGQLIRNPERMARMYVPGPPDRAG

Secondary structure (DSSP, 8-state):
-HHHHHHHHHHHHHHHHHTT-HHHHHHHHHHHHHHHHTTT-HHHHHHHHHHHHHHH-HHHHHHHHHHHHHHHHHTT-S-HHHHHHHHSPPSP----

Radius of gyration: 12.47 Å; chains: 1; bounding box: 29×32×38 Å

pLDDT: mean 92.6, std 12.65, range [34.06, 98.44]

Foldseek 3Di:
DLQVVLLVLLVVLLVCQVVVVLVSNLVSLCVSLVSCVVVVVNLLNLLSQLVNLVSVDDPVSVVSNVVSVVVCVVVVNPDSPVSSCVRRPHDPDPDD